Protein AF-A0AAN8LBF8-F1 (afdb_monomer_lite)

Structure (mmCIF, N/CA/C/O backbone):
data_AF-A0AAN8LBF8-F1
#
_entry.id   AF-A0AAN8LBF8-F1
#
loop_
_atom_site.group_PDB
_atom_site.id
_atom_site.type_symbol
_atom_site.label_atom_id
_atom_site.label_alt_id
_atom_site.label_comp_id
_atom_site.label_asym_id
_atom_site.label_entity_id
_atom_site.label_seq_id
_atom_site.pdbx_PDB_ins_code
_atom_site.Cartn_x
_atom_site.Cartn_y
_atom_site.Cartn_z
_atom_site.occupancy
_atom_site.B_iso_or_equiv
_atom_site.auth_seq_id
_atom_site.auth_comp_id
_atom_site.auth_asym_id
_atom_site.auth_atom_id
_atom_site.pdbx_PDB_model_num
ATOM 1 N N . MET A 1 1 ? -31.057 -8.317 -69.170 1.00 39.84 1 MET A N 1
ATOM 2 C CA . MET A 1 1 ? -31.067 -9.039 -67.881 1.00 39.84 1 MET A CA 1
ATOM 3 C C . MET A 1 1 ? -29.626 -9.180 -67.426 1.00 39.84 1 MET A C 1
ATOM 5 O O . MET A 1 1 ? -28.939 -10.080 -67.880 1.00 39.84 1 MET A O 1
ATOM 9 N N . THR A 1 2 ? -29.130 -8.226 -66.642 1.00 38.25 2 THR A N 1
ATOM 10 C CA . THR A 1 2 ? -27.784 -8.265 -66.052 1.00 38.25 2 THR A CA 1
ATOM 11 C C . THR A 1 2 ? -27.944 -8.561 -64.571 1.00 38.25 2 THR A C 1
ATOM 13 O O . THR A 1 2 ? -28.484 -7.742 -63.830 1.00 38.25 2 THR A O 1
ATOM 16 N N . GLU A 1 3 ? -27.554 -9.768 -64.178 1.00 36.53 3 GLU A N 1
ATOM 17 C CA . GLU A 1 3 ? -27.684 -10.294 -62.825 1.00 36.53 3 GLU A CA 1
ATOM 18 C C . GLU A 1 3 ? -26.550 -9.760 -61.939 1.00 36.53 3 GLU A C 1
ATOM 20 O O . GLU A 1 3 ? -25.364 -9.908 -62.230 1.00 36.53 3 GLU A O 1
ATOM 25 N N . SER A 1 4 ? -26.939 -9.077 -60.869 1.00 42.94 4 SER A N 1
ATOM 26 C CA . SER A 1 4 ? -26.076 -8.507 -59.841 1.00 42.94 4 SER A CA 1
ATOM 27 C C . SER A 1 4 ? -25.617 -9.584 -58.859 1.00 42.94 4 SER A C 1
ATOM 29 O O . SER A 1 4 ? -26.415 -10.086 -58.069 1.00 42.94 4 SER A O 1
ATOM 31 N N . ARG A 1 5 ? -24.318 -9.894 -58.852 1.00 33.84 5 ARG A N 1
ATOM 32 C CA . ARG A 1 5 ? -23.682 -10.779 -57.868 1.00 33.84 5 ARG A CA 1
ATOM 33 C C . ARG A 1 5 ? -22.996 -9.942 -56.786 1.00 33.84 5 ARG A C 1
ATOM 35 O O . ARG A 1 5 ? -21.838 -9.561 -56.915 1.00 33.84 5 ARG A O 1
ATOM 42 N N . THR A 1 6 ? -23.724 -9.628 -55.718 1.00 44.78 6 THR A N 1
ATOM 43 C CA . THR A 1 6 ? -23.146 -9.054 -54.494 1.00 44.78 6 THR A CA 1
ATOM 44 C C . THR A 1 6 ? -22.495 -10.166 -53.675 1.00 44.78 6 THR A C 1
ATOM 46 O O . THR A 1 6 ? -23.187 -10.940 -53.010 1.00 44.78 6 THR A O 1
ATOM 49 N N . GLU A 1 7 ? -21.168 -10.261 -53.713 1.00 40.06 7 GLU A N 1
ATOM 50 C CA . GLU A 1 7 ? -20.409 -11.167 -52.849 1.00 40.06 7 GLU A CA 1
ATOM 51 C C . GLU A 1 7 ? -20.336 -10.601 -51.426 1.00 40.06 7 GLU A C 1
ATOM 53 O O . GLU A 1 7 ? -19.573 -9.686 -51.113 1.00 40.06 7 GLU A O 1
ATOM 58 N N . LYS A 1 8 ? -21.179 -11.157 -50.549 1.00 42.75 8 LYS A N 1
ATOM 59 C CA . LYS A 1 8 ? -21.078 -11.009 -49.096 1.00 42.75 8 LYS A CA 1
ATOM 60 C C . LYS A 1 8 ? -19.788 -11.680 -48.622 1.00 42.75 8 LYS A C 1
ATOM 62 O O . LYS A 1 8 ? -19.701 -12.903 -48.573 1.00 42.75 8 LYS A O 1
ATOM 67 N N . TRP A 1 9 ? -18.815 -10.875 -48.214 1.00 32.00 9 TRP A N 1
ATOM 68 C CA . TRP A 1 9 ? -17.644 -11.352 -47.487 1.00 32.00 9 TRP A CA 1
ATOM 69 C C . TRP A 1 9 ? -18.010 -11.607 -46.021 1.00 32.00 9 TRP A C 1
ATOM 71 O O . TRP A 1 9 ? -18.055 -10.687 -45.205 1.00 32.00 9 TRP A O 1
ATOM 81 N N . SER A 1 10 ? -18.272 -12.863 -45.670 1.00 52.47 10 SER A N 1
ATOM 82 C CA . SER A 1 10 ? -18.322 -13.306 -44.274 1.00 52.47 10 SER A CA 1
ATOM 83 C C . SER A 1 10 ? -16.903 -13.641 -43.821 1.00 52.47 10 SER A C 1
ATOM 85 O O . SER A 1 10 ? -16.278 -14.551 -44.363 1.00 52.47 10 SER A O 1
ATOM 87 N N . ARG A 1 11 ? -16.368 -12.900 -42.843 1.00 43.94 11 ARG A N 1
ATOM 88 C CA . ARG A 1 11 ? -15.065 -13.229 -42.246 1.00 43.94 11 ARG A CA 1
ATOM 89 C C . ARG A 1 11 ? -15.144 -14.607 -41.569 1.00 43.94 11 ARG A C 1
ATOM 91 O O . ARG A 1 11 ? -16.093 -14.832 -40.817 1.00 43.94 11 ARG A O 1
ATOM 98 N N . PRO A 1 12 ? -14.173 -15.511 -41.782 1.00 48.12 12 PRO A N 1
ATOM 99 C CA . PRO A 1 12 ? -14.119 -16.765 -41.046 1.00 48.12 12 PRO A CA 1
ATOM 100 C C . PRO A 1 12 ? -13.815 -16.483 -39.569 1.00 48.12 12 PRO A C 1
ATOM 102 O O . PRO A 1 12 ? -12.883 -15.743 -39.251 1.00 48.12 12 PRO A O 1
ATOM 105 N N . ALA A 1 13 ? -14.607 -17.064 -38.666 1.00 52.56 13 ALA A N 1
ATOM 106 C CA . ALA A 1 13 ? -14.316 -17.052 -37.238 1.00 52.56 13 ALA A CA 1
ATOM 107 C C . ALA A 1 13 ? -12.981 -17.777 -36.99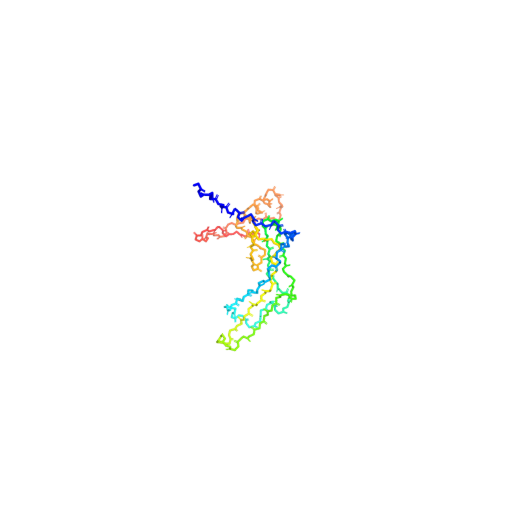5 1.00 52.56 13 ALA A C 1
ATOM 109 O O . ALA A 1 13 ? -12.826 -18.950 -37.335 1.00 52.56 13 ALA A O 1
ATOM 110 N N . SER A 1 14 ? -11.994 -17.060 -36.455 1.00 56.06 14 SER A N 1
ATOM 111 C CA . SER A 1 14 ? -10.678 -17.614 -36.141 1.00 56.06 14 SER A CA 1
ATOM 112 C C . SER A 1 14 ? -10.769 -18.602 -34.963 1.00 56.06 14 SER A C 1
ATOM 114 O O . SER A 1 14 ? -11.309 -18.216 -33.927 1.00 56.06 14 SER A O 1
ATOM 116 N N . PRO A 1 15 ? -10.182 -19.816 -35.039 1.00 48.94 15 PRO A N 1
ATOM 117 C CA . PRO A 1 15 ? -10.241 -20.820 -33.964 1.00 48.94 15 PRO A CA 1
ATOM 118 C C . PRO A 1 15 ? -9.290 -20.551 -32.786 1.00 48.94 15 PRO A C 1
ATOM 120 O O . PRO A 1 15 ? -9.158 -21.379 -31.884 1.00 48.94 15 PRO A O 1
ATOM 123 N N . TRP A 1 16 ? -8.581 -19.422 -32.787 1.00 42.41 16 TRP A N 1
ATOM 124 C CA . TRP A 1 16 ? -7.644 -19.081 -31.724 1.00 42.41 16 TRP A CA 1
ATOM 125 C C . TRP A 1 16 ? -8.400 -18.439 -30.564 1.00 42.41 16 TRP A C 1
ATOM 127 O O . TRP A 1 16 ? -8.498 -17.222 -30.464 1.00 42.41 16 TRP A O 1
ATOM 137 N N . SER A 1 17 ? -8.952 -19.319 -29.726 1.00 43.78 17 SER A N 1
ATOM 138 C CA . SER A 1 17 ? -9.211 -19.148 -28.294 1.00 43.78 17 SER A CA 1
ATOM 139 C C . SER A 1 17 ? -8.547 -17.905 -27.704 1.00 43.78 17 SER A C 1
ATOM 141 O O . SER A 1 17 ? -7.325 -17.773 -27.796 1.00 43.78 17 SER A O 1
ATOM 143 N N . GLU A 1 18 ? -9.351 -17.075 -27.036 1.00 50.84 18 GLU A N 1
ATOM 144 C CA . GLU A 1 18 ? -8.969 -16.020 -26.091 1.00 50.84 18 GLU A CA 1
ATOM 145 C C . GLU A 1 18 ? -7.717 -16.410 -25.293 1.00 50.84 18 GLU A C 1
ATOM 147 O O . GLU A 1 18 ? -7.778 -17.043 -24.240 1.00 50.84 18 GLU A O 1
ATOM 152 N N . ARG A 1 19 ? -6.535 -16.054 -25.796 1.00 51.84 19 ARG A N 1
ATOM 153 C CA . ARG A 1 19 ? -5.350 -15.974 -24.953 1.00 51.84 19 ARG A CA 1
ATOM 154 C C . ARG A 1 19 ? -5.463 -14.615 -24.303 1.00 51.84 19 ARG A C 1
ATOM 156 O O . ARG A 1 19 ? -5.065 -13.630 -24.914 1.00 51.84 19 ARG A O 1
ATOM 163 N N . THR A 1 20 ? -6.052 -14.560 -23.111 1.00 58.62 20 THR A N 1
ATOM 164 C CA . THR A 1 20 ? -5.982 -13.375 -22.253 1.00 58.62 20 THR A CA 1
ATOM 165 C C . THR A 1 20 ? -4.520 -12.934 -22.213 1.00 58.62 20 THR A C 1
ATOM 167 O O . THR A 1 20 ? -3.657 -13.658 -21.708 1.00 58.62 20 THR A O 1
ATOM 170 N N . ALA A 1 21 ? -4.210 -11.816 -22.867 1.00 60.34 21 ALA A N 1
ATOM 171 C CA . ALA A 1 21 ? -2.844 -11.350 -22.987 1.00 60.34 21 ALA A CA 1
ATOM 172 C C . ALA A 1 21 ? -2.392 -10.882 -21.603 1.00 60.34 21 ALA A C 1
ATOM 174 O O . ALA A 1 21 ? -2.958 -9.956 -21.031 1.00 60.34 21 ALA A O 1
ATOM 175 N N . ILE A 1 22 ? -1.375 -11.535 -21.040 1.00 74.31 22 ILE A N 1
ATOM 176 C CA . ILE A 1 22 ? -0.777 -11.080 -19.784 1.00 74.31 22 ILE A CA 1
ATOM 177 C C . ILE A 1 22 ? 0.025 -9.817 -20.104 1.00 74.31 22 ILE A C 1
ATOM 179 O O . ILE A 1 22 ? 1.120 -9.896 -20.669 1.00 74.31 22 ILE A O 1
ATOM 183 N N . LEU A 1 23 ? -0.509 -8.648 -19.751 1.00 83.19 23 LEU A N 1
ATOM 184 C CA . LEU A 1 23 ? 0.168 -7.375 -19.974 1.00 83.19 23 LEU A CA 1
ATOM 185 C C . LEU A 1 23 ? 1.153 -7.113 -18.831 1.00 83.19 23 LEU A C 1
ATOM 187 O O . LEU A 1 23 ? 0.765 -6.937 -17.677 1.00 83.19 23 LEU A O 1
ATOM 191 N N . ARG A 1 24 ? 2.450 -7.060 -19.138 1.00 86.69 24 ARG A N 1
ATOM 192 C CA . ARG A 1 24 ? 3.484 -6.700 -18.161 1.00 86.69 24 ARG A CA 1
ATOM 193 C C . ARG A 1 24 ? 3.812 -5.216 -18.260 1.00 86.69 24 ARG A C 1
ATOM 195 O O . ARG A 1 24 ? 4.292 -4.758 -19.291 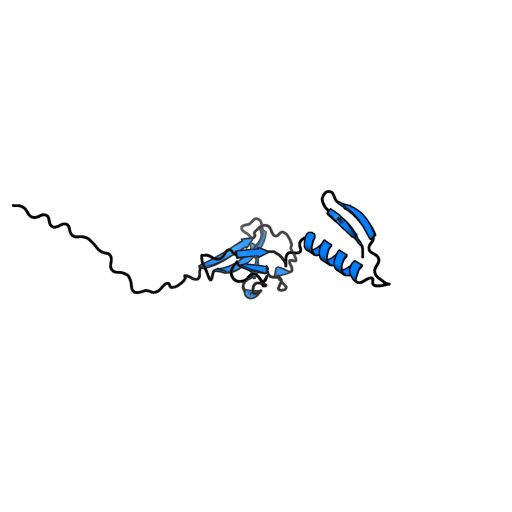1.00 86.69 24 ARG A O 1
ATOM 202 N N . VAL A 1 25 ? 3.627 -4.491 -17.163 1.00 87.44 25 VAL A N 1
ATOM 203 C CA . VAL A 1 25 ? 3.913 -3.055 -17.065 1.00 87.44 25 VAL A CA 1
ATOM 204 C C . VAL A 1 25 ? 4.936 -2.801 -15.966 1.00 87.44 25 VAL A C 1
ATOM 206 O O . VAL A 1 25 ? 4.932 -3.450 -14.918 1.00 87.44 25 VAL A O 1
ATOM 209 N N . ILE A 1 26 ? 5.842 -1.859 -16.222 1.00 90.06 26 ILE A N 1
ATOM 210 C CA . ILE A 1 26 ? 6.835 -1.395 -15.254 1.00 90.06 26 ILE A CA 1
ATOM 211 C C . ILE A 1 26 ? 6.472 0.032 -14.861 1.00 90.06 26 ILE A C 1
ATOM 213 O O . ILE A 1 26 ? 6.419 0.924 -15.705 1.00 90.06 26 ILE A O 1
ATOM 217 N N . PHE A 1 27 ? 6.238 0.242 -13.572 1.00 88.62 27 PHE A N 1
ATOM 218 C CA . PHE A 1 27 ? 5.954 1.553 -13.007 1.00 88.62 27 PHE A CA 1
ATOM 219 C C . PHE A 1 27 ? 7.238 2.163 -12.467 1.00 88.62 27 PHE A C 1
ATOM 221 O O . PHE A 1 27 ? 7.911 1.520 -11.668 1.00 88.62 27 PHE A O 1
ATOM 228 N N . ASN A 1 28 ? 7.549 3.398 -12.868 1.00 88.31 28 ASN A N 1
ATOM 229 C CA . ASN A 1 28 ? 8.723 4.144 -12.413 1.00 88.31 28 ASN A CA 1
ATOM 230 C C . ASN A 1 28 ? 8.280 5.362 -11.592 1.00 88.31 28 ASN A C 1
ATOM 232 O O . ASN A 1 28 ? 7.711 6.311 -12.127 1.00 88.31 28 ASN A O 1
ATOM 236 N N . ILE A 1 29 ? 8.561 5.353 -10.292 1.00 85.12 29 ILE A N 1
ATOM 237 C CA . ILE A 1 29 ? 8.274 6.454 -9.371 1.00 85.12 29 ILE A CA 1
ATOM 238 C C . ILE A 1 29 ? 9.574 7.226 -9.131 1.00 85.12 29 ILE A C 1
ATOM 240 O O . ILE A 1 29 ? 10.466 6.760 -8.424 1.00 85.12 29 ILE A O 1
ATOM 244 N N . VAL A 1 30 ? 9.678 8.414 -9.729 1.00 76.94 30 VAL A N 1
ATOM 245 C CA . VAL A 1 30 ? 10.935 9.184 -9.840 1.00 76.94 30 VAL A CA 1
ATOM 246 C C . VAL A 1 30 ? 11.190 10.200 -8.716 1.00 76.94 30 VAL A C 1
ATOM 248 O O . VAL A 1 30 ? 12.282 10.754 -8.636 1.00 76.94 30 VAL A O 1
ATOM 251 N N . ASN A 1 31 ? 10.213 10.455 -7.838 1.00 71.62 31 ASN A N 1
ATOM 252 C CA . ASN A 1 31 ? 10.316 11.465 -6.771 1.00 71.62 31 ASN A CA 1
ATOM 253 C C . ASN A 1 31 ? 10.617 10.867 -5.383 1.00 71.62 31 ASN A C 1
ATOM 255 O O . ASN A 1 31 ? 10.167 11.378 -4.357 1.00 71.62 31 ASN A O 1
ATOM 259 N N . PHE A 1 32 ? 11.359 9.760 -5.325 1.00 70.12 32 PHE A N 1
ATOM 260 C CA . PHE A 1 32 ? 11.901 9.291 -4.054 1.00 70.12 32 PHE A CA 1
ATOM 261 C C . PHE A 1 32 ? 13.216 10.034 -3.782 1.00 70.12 32 PHE A C 1
ATOM 263 O O . PHE A 1 32 ? 14.193 9.906 -4.511 1.00 70.12 32 PHE A O 1
ATOM 270 N N . SER A 1 33 ? 13.262 10.849 -2.730 1.00 63.94 33 SER A N 1
ATOM 271 C CA . SER A 1 33 ? 14.473 11.594 -2.339 1.00 63.94 33 SER A CA 1
ATOM 272 C C . SER A 1 33 ? 15.250 10.927 -1.198 1.00 63.94 33 SER A C 1
ATOM 274 O O . SER A 1 33 ? 16.354 11.351 -0.855 1.00 63.94 33 SER A O 1
ATOM 276 N N . LYS A 1 34 ? 14.708 9.851 -0.607 1.00 71.38 34 LYS A N 1
ATOM 277 C CA . LYS A 1 34 ? 15.310 9.177 0.552 1.00 71.38 34 LYS A CA 1
ATOM 278 C C . LYS A 1 34 ? 16.551 8.371 0.157 1.00 71.38 34 LYS A C 1
ATOM 280 O O . LYS A 1 34 ? 16.476 7.400 -0.590 1.00 71.38 34 LYS A O 1
ATOM 285 N N . THR A 1 35 ? 17.699 8.720 0.725 1.00 61.72 35 THR A N 1
ATOM 286 C CA . THR A 1 35 ? 18.986 8.049 0.465 1.00 61.72 35 THR A CA 1
ATOM 287 C C . THR A 1 35 ? 19.041 6.616 1.005 1.00 61.72 35 THR A C 1
ATOM 289 O O . THR A 1 35 ? 19.522 5.721 0.310 1.00 61.72 35 THR A O 1
ATOM 292 N N . LYS A 1 36 ? 18.503 6.377 2.208 1.00 67.00 36 LYS A N 1
ATOM 293 C CA . LYS A 1 36 ?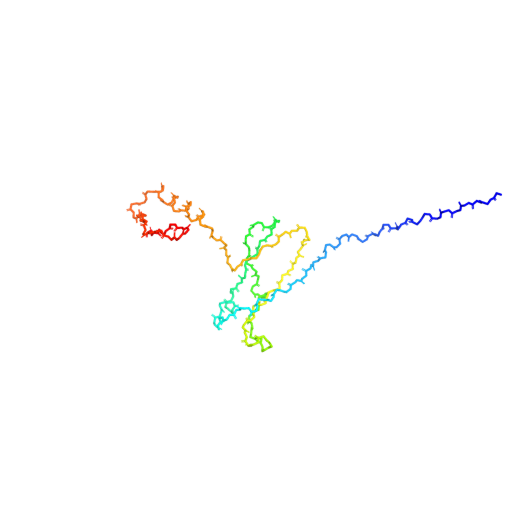 18.383 5.055 2.851 1.00 67.00 36 LYS A CA 1
ATOM 294 C C . LYS A 1 36 ? 16.924 4.602 2.872 1.00 67.00 36 LYS A C 1
ATOM 296 O O . LYS A 1 36 ? 16.231 4.733 3.876 1.00 67.00 36 LYS A O 1
ATOM 301 N N . SER A 1 37 ? 16.429 4.154 1.725 1.00 73.81 37 SER A N 1
ATOM 302 C CA . SER A 1 37 ? 15.052 3.677 1.604 1.00 73.81 37 SER A CA 1
ATOM 303 C C . SER A 1 37 ? 14.970 2.182 1.916 1.00 73.81 37 SER A C 1
ATOM 305 O O . SER A 1 37 ? 15.717 1.404 1.325 1.00 73.81 37 SER A O 1
ATOM 307 N N . LEU A 1 38 ? 14.026 1.776 2.773 1.00 77.31 38 LEU A N 1
ATOM 308 C CA . LEU A 1 38 ? 13.774 0.371 3.149 1.00 77.31 38 LEU A CA 1
ATOM 309 C C . LEU A 1 38 ? 13.363 -0.521 1.965 1.00 77.31 38 LEU A C 1
ATOM 311 O O . LEU A 1 38 ? 13.312 -1.740 2.087 1.00 77.31 38 LEU A O 1
ATOM 315 N N . TYR A 1 39 ? 13.095 0.070 0.801 1.00 77.81 39 TYR A N 1
ATOM 316 C CA . TYR A 1 39 ? 12.925 -0.663 -0.455 1.00 77.81 39 TYR A CA 1
ATOM 317 C C . TYR A 1 39 ? 14.189 -1.409 -0.891 1.00 77.81 39 TYR A C 1
ATOM 319 O O . TYR A 1 39 ? 14.089 -2.350 -1.669 1.00 77.81 39 TYR A O 1
ATOM 327 N N . ARG A 1 40 ? 15.365 -1.035 -0.367 1.00 73.31 40 ARG A N 1
ATOM 328 C CA . ARG A 1 40 ? 16.590 -1.837 -0.508 1.00 73.31 40 ARG A CA 1
ATOM 329 C C . ARG A 1 40 ? 16.585 -3.079 0.385 1.00 73.31 40 ARG A C 1
ATOM 331 O O . ARG A 1 40 ? 17.150 -4.092 -0.003 1.00 73.31 40 ARG A O 1
ATOM 338 N N . ASP A 1 41 ? 15.886 -3.011 1.515 1.00 80.62 41 ASP A N 1
ATOM 339 C CA . ASP A 1 41 ? 15.870 -4.036 2.565 1.00 80.62 41 ASP A CA 1
ATOM 340 C C . ASP A 1 41 ? 14.583 -4.886 2.523 1.00 80.62 41 ASP A C 1
ATOM 342 O O . ASP A 1 41 ? 14.136 -5.431 3.530 1.00 80.62 41 ASP A O 1
ATOM 346 N N . GLY A 1 42 ? 13.947 -4.989 1.350 1.00 77.12 42 GLY A N 1
ATOM 347 C CA . GLY A 1 42 ? 12.803 -5.880 1.127 1.00 77.12 42 GLY A CA 1
ATOM 348 C C . GLY A 1 42 ? 11.419 -5.259 1.332 1.00 77.12 42 GLY A C 1
ATOM 349 O O . GLY A 1 42 ? 10.416 -5.977 1.296 1.00 77.12 42 GLY A O 1
ATOM 350 N N . MET A 1 43 ? 11.310 -3.937 1.509 1.00 84.38 43 MET A N 1
ATOM 351 C CA . MET A 1 43 ? 10.006 -3.273 1.428 1.00 84.38 43 MET A CA 1
ATOM 352 C C . MET A 1 43 ? 9.461 -3.351 -0.004 1.00 84.38 43 MET A C 1
ATOM 354 O O . MET A 1 43 ? 10.164 -3.073 -0.972 1.00 84.38 43 MET A O 1
ATOM 358 N N . SER A 1 44 ? 8.182 -3.698 -0.132 1.00 87.75 44 SER A N 1
ATOM 359 C CA . SER A 1 44 ? 7.481 -3.759 -1.409 1.00 87.75 44 SER A CA 1
ATOM 360 C C . SER A 1 44 ? 6.094 -3.122 -1.299 1.00 87.75 44 SER A C 1
ATOM 362 O O . SER A 1 44 ? 5.482 -3.190 -0.224 1.00 87.75 44 SER A O 1
ATOM 364 N N . PRO A 1 45 ? 5.590 -2.494 -2.381 1.00 89.44 45 PRO A N 1
ATOM 365 C CA . PRO A 1 45 ? 4.232 -1.971 -2.398 1.00 89.44 45 PRO A CA 1
ATOM 366 C C . PRO A 1 45 ? 3.218 -3.106 -2.251 1.00 89.44 45 PRO A C 1
ATOM 368 O O . PRO A 1 45 ? 3.498 -4.267 -2.574 1.00 89.44 45 PRO A O 1
ATOM 371 N N . VAL A 1 46 ? 2.019 -2.760 -1.796 1.00 91.50 46 VAL A N 1
ATOM 372 C CA . VAL A 1 46 ? 0.883 -3.682 -1.774 1.00 91.50 46 VAL A CA 1
ATOM 373 C C . VAL A 1 46 ? -0.035 -3.415 -2.957 1.00 91.50 46 VAL A C 1
ATOM 375 O O . VAL A 1 46 ? -0.220 -2.272 -3.377 1.00 91.50 46 VAL A O 1
ATOM 378 N N . VAL A 1 47 ? -0.618 -4.484 -3.482 1.00 91.62 47 VAL A N 1
ATOM 379 C CA . VAL A 1 47 ? -1.578 -4.461 -4.581 1.00 91.62 47 VAL A CA 1
ATOM 380 C C . VAL A 1 47 ? -2.866 -5.158 -4.155 1.00 91.62 47 VAL A C 1
ATOM 382 O O . VAL A 1 47 ? -2.858 -6.084 -3.340 1.00 91.62 47 VAL A O 1
ATOM 385 N N . LYS A 1 48 ? -3.975 -4.684 -4.702 1.00 91.25 48 LYS A N 1
ATOM 386 C CA . LYS A 1 48 ? -5.323 -5.240 -4.587 1.00 91.25 48 LYS A CA 1
ATOM 387 C C . LYS A 1 48 ? -5.967 -5.161 -5.969 1.00 91.25 48 LYS A C 1
ATOM 389 O O . LYS A 1 48 ? -5.706 -4.204 -6.693 1.00 91.25 48 LYS A O 1
ATOM 394 N N . SER A 1 49 ? -6.836 -6.105 -6.307 1.00 90.75 49 SER A N 1
ATOM 395 C CA . SER A 1 49 ? -7.691 -6.019 -7.498 1.00 90.75 49 SER A CA 1
ATOM 396 C C . SER A 1 49 ? -9.166 -6.187 -7.131 1.00 90.75 49 SER A C 1
ATOM 398 O O . SER A 1 49 ? -9.492 -6.541 -5.993 1.00 90.75 49 SER A O 1
ATOM 400 N N . THR A 1 50 ? -10.070 -5.940 -8.080 1.00 89.75 50 THR A N 1
ATOM 401 C CA . THR A 1 50 ? -11.502 -6.246 -7.922 1.00 89.75 50 THR A CA 1
ATOM 402 C C . THR A 1 50 ? -11.725 -7.738 -7.650 1.00 89.75 50 THR A C 1
ATOM 404 O O . THR A 1 50 ? -12.434 -8.089 -6.708 1.00 89.75 50 THR A O 1
ATOM 407 N N . SER A 1 51 ? -11.057 -8.621 -8.399 1.00 87.38 51 SER A N 1
ATOM 408 C CA . SER A 1 51 ? -11.097 -10.075 -8.182 1.00 87.38 51 SER A CA 1
ATOM 409 C C . SER A 1 51 ? -10.396 -10.554 -6.904 1.00 87.38 51 SER A C 1
ATOM 411 O O . SER A 1 51 ? -10.795 -11.560 -6.315 1.00 87.38 51 SER A O 1
ATOM 413 N N . ARG A 1 52 ? -9.347 -9.853 -6.456 1.00 87.69 52 ARG A N 1
ATOM 414 C CA . ARG A 1 52 ? -8.555 -10.173 -5.258 1.00 87.69 52 ARG A CA 1
ATOM 415 C C . ARG A 1 52 ? -8.638 -9.000 -4.276 1.00 87.69 52 ARG A C 1
ATOM 417 O O . ARG A 1 52 ? -7.716 -8.182 -4.206 1.00 87.69 52 ARG A O 1
ATOM 424 N N . PRO A 1 53 ? -9.709 -8.921 -3.463 1.00 86.81 53 PRO A N 1
ATOM 425 C CA . PRO A 1 53 ? -9.956 -7.766 -2.596 1.00 86.81 53 PRO A CA 1
ATOM 426 C C . PRO A 1 53 ? -8.975 -7.660 -1.419 1.00 86.81 53 PRO A C 1
ATOM 428 O O . PRO A 1 53 ? -8.928 -6.638 -0.731 1.00 86.81 53 PRO A O 1
ATOM 431 N N . LYS A 1 54 ? -8.191 -8.713 -1.162 1.00 89.56 54 LYS A N 1
ATOM 432 C CA . LYS A 1 54 ? -7.178 -8.745 -0.109 1.00 89.56 54 LYS A CA 1
ATOM 433 C C . LYS A 1 54 ? -5.906 -8.062 -0.603 1.00 89.56 54 LYS A C 1
ATOM 435 O O . LYS A 1 54 ? -5.355 -8.444 -1.627 1.00 89.56 54 LYS A O 1
ATOM 440 N N . TRP A 1 55 ? -5.412 -7.102 0.170 1.00 92.06 55 TRP A N 1
ATOM 441 C CA . TRP A 1 55 ? -4.107 -6.498 -0.071 1.00 92.06 55 TRP A CA 1
ATOM 442 C C . TRP A 1 55 ? -3.003 -7.555 0.023 1.00 92.06 55 TRP A C 1
ATOM 444 O O . TRP A 1 55 ? -2.914 -8.276 1.019 1.00 92.06 55 TRP A O 1
ATOM 454 N N . GLN A 1 56 ? -2.159 -7.634 -1.001 1.00 90.75 56 GLN A N 1
ATOM 455 C CA . GLN A 1 56 ? -1.021 -8.546 -1.064 1.00 90.75 56 GLN A CA 1
ATOM 456 C C . GLN A 1 56 ? 0.253 -7.769 -1.372 1.00 90.75 56 GLN A C 1
ATOM 458 O O . GLN A 1 56 ? 0.251 -6.845 -2.181 1.00 90.75 56 GLN A O 1
ATOM 463 N N . ARG A 1 57 ? 1.357 -8.136 -0.718 1.00 90.62 57 ARG A N 1
ATOM 464 C CA . ARG A 1 57 ? 2.667 -7.542 -1.004 1.00 90.62 57 ARG A CA 1
ATOM 465 C C . ARG A 1 57 ? 3.199 -8.050 -2.334 1.00 90.62 57 ARG A C 1
ATOM 467 O O . ARG A 1 57 ? 3.178 -9.253 -2.592 1.00 90.62 57 ARG A O 1
ATOM 474 N N . LEU A 1 58 ? 3.733 -7.139 -3.140 1.00 90.00 58 LEU A N 1
ATOM 475 C CA . LEU A 1 58 ? 4.465 -7.517 -4.338 1.00 90.00 58 LEU A CA 1
ATOM 476 C C . LEU A 1 58 ? 5.752 -8.264 -3.950 1.00 90.00 58 LEU A C 1
ATOM 478 O O . LEU A 1 58 ? 6.380 -7.924 -2.940 1.00 90.00 58 LEU A O 1
ATOM 482 N N . PRO A 1 59 ? 6.176 -9.270 -4.732 1.00 87.81 59 PRO A N 1
ATOM 483 C CA . PRO A 1 59 ? 7.460 -9.920 -4.516 1.00 87.81 59 PRO A CA 1
ATOM 484 C C . PRO A 1 59 ? 8.593 -8.891 -4.572 1.00 87.81 59 PRO A C 1
ATOM 486 O O . PRO A 1 59 ? 8.709 -8.168 -5.560 1.00 87.81 59 PRO A O 1
ATOM 489 N N . ALA A 1 60 ? 9.457 -8.854 -3.553 1.00 84.19 60 ALA A N 1
ATOM 490 C CA . ALA A 1 60 ? 10.571 -7.900 -3.490 1.00 84.19 60 ALA A CA 1
ATOM 491 C C . ALA A 1 60 ? 11.511 -8.000 -4.708 1.00 84.19 60 ALA A C 1
ATOM 493 O O . ALA A 1 60 ? 12.048 -6.997 -5.153 1.00 84.19 60 ALA A O 1
ATOM 494 N N . LYS A 1 61 ? 11.619 -9.188 -5.321 1.00 85.31 61 LYS A N 1
ATOM 495 C CA . LYS A 1 61 ? 12.362 -9.414 -6.575 1.00 85.31 61 LYS A CA 1
ATOM 496 C C . LYS A 1 61 ? 11.878 -8.577 -7.767 1.00 85.31 61 LYS A C 1
ATOM 498 O O . LYS A 1 61 ? 12.634 -8.382 -8.709 1.00 85.31 61 LYS A O 1
ATOM 503 N N . ASN A 1 62 ? 10.625 -8.122 -7.742 1.00 86.81 62 ASN A N 1
ATOM 504 C CA . ASN A 1 62 ? 10.027 -7.315 -8.802 1.00 86.81 62 ASN A CA 1
ATOM 505 C C . ASN A 1 62 ? 10.093 -5.814 -8.491 1.00 86.81 62 ASN A C 1
ATOM 507 O O . ASN A 1 62 ? 9.513 -5.031 -9.239 1.00 86.81 62 ASN A O 1
ATOM 511 N N . VAL A 1 63 ? 10.735 -5.419 -7.388 1.00 87.31 63 VAL A N 1
ATOM 512 C CA . VAL A 1 63 ? 10.860 -4.034 -6.938 1.00 87.31 63 VAL A CA 1
ATOM 513 C C . VAL A 1 63 ? 12.335 -3.659 -6.947 1.00 87.31 63 VAL A C 1
ATOM 515 O O . VAL A 1 63 ? 13.175 -4.330 -6.358 1.00 87.31 63 VAL A O 1
ATOM 518 N N . TYR A 1 64 ? 12.643 -2.561 -7.614 1.00 86.38 64 TYR A N 1
ATOM 519 C CA . TYR A 1 64 ? 13.987 -2.058 -7.818 1.00 86.38 64 TYR A CA 1
ATOM 520 C C . TYR A 1 64 ? 14.070 -0.639 -7.279 1.00 86.38 64 TYR A C 1
ATOM 522 O O . TYR A 1 64 ? 13.177 0.180 -7.495 1.00 86.38 64 TYR A O 1
ATOM 530 N N . TYR A 1 65 ? 15.158 -0.338 -6.580 1.00 85.69 65 TYR A N 1
ATOM 531 C CA . TYR A 1 65 ? 15.417 0.992 -6.050 1.00 85.69 65 TYR A CA 1
ATOM 532 C C . TYR A 1 65 ? 16.831 1.421 -6.415 1.00 85.69 65 TYR A C 1
ATOM 534 O O . TYR A 1 65 ? 17.804 0.925 -5.843 1.00 85.69 65 TYR A O 1
ATOM 542 N N . TYR A 1 66 ? 16.954 2.336 -7.371 1.00 83.50 66 TYR A N 1
ATOM 543 C CA . TYR A 1 66 ? 18.244 2.746 -7.919 1.00 83.50 66 TYR A CA 1
ATOM 544 C C . TYR A 1 66 ? 18.337 4.262 -8.077 1.00 83.50 66 TYR A C 1
ATOM 546 O O . TYR A 1 66 ? 17.347 4.992 -8.022 1.00 83.50 66 TYR A O 1
ATOM 554 N N . ARG A 1 67 ? 19.567 4.755 -8.227 1.00 79.56 67 ARG A N 1
ATOM 555 C CA . ARG A 1 67 ? 19.836 6.167 -8.497 1.00 79.56 67 ARG A CA 1
ATOM 556 C C . ARG A 1 67 ? 19.976 6.344 -10.001 1.00 79.56 67 ARG A C 1
ATOM 558 O O . ARG A 1 67 ? 20.861 5.736 -10.593 1.00 79.56 67 ARG A O 1
ATOM 565 N N . CYS A 1 68 ? 19.121 7.160 -10.605 1.00 72.56 68 CYS A N 1
ATOM 566 C CA . CYS A 1 68 ? 19.189 7.429 -12.037 1.00 72.56 68 CYS A CA 1
ATOM 567 C C . CYS A 1 68 ? 19.990 8.721 -12.279 1.00 72.56 68 CYS A C 1
ATOM 569 O O . CYS A 1 68 ? 19.580 9.776 -11.784 1.00 72.56 68 CYS A O 1
ATOM 571 N N . PRO A 1 69 ? 21.128 8.674 -13.000 1.00 70.75 69 PRO A N 1
ATOM 572 C CA . PRO A 1 69 ? 21.900 9.871 -13.337 1.00 70.75 69 PRO A CA 1
ATOM 573 C C . PRO A 1 69 ? 21.085 10.882 -14.156 1.00 70.75 69 PRO A C 1
ATOM 575 O O . PRO A 1 69 ? 21.115 12.072 -13.840 1.00 70.75 69 PRO A O 1
ATOM 578 N N . ASP A 1 70 ? 20.288 10.391 -15.110 1.00 71.62 70 ASP A N 1
ATOM 579 C CA . ASP A 1 70 ? 19.536 11.200 -16.082 1.00 71.62 70 ASP A CA 1
ATOM 580 C C . ASP A 1 70 ? 18.363 11.971 -15.455 1.00 71.62 70 ASP A C 1
ATOM 582 O O . ASP A 1 70 ? 17.966 13.033 -15.929 1.00 71.62 70 ASP A O 1
ATOM 586 N N . HIS A 1 71 ? 17.844 11.506 -14.315 1.00 67.25 71 HIS A N 1
ATOM 587 C CA . HIS A 1 71 ? 16.783 12.180 -13.562 1.00 67.25 71 HIS A CA 1
ATOM 588 C C . HIS A 1 71 ? 17.338 13.039 -12.419 1.00 67.25 71 HIS A C 1
ATOM 590 O O . HIS A 1 71 ? 16.958 12.868 -11.261 1.00 67.25 71 HIS A O 1
ATOM 596 N N . ARG A 1 72 ? 18.263 13.961 -12.720 1.00 69.38 72 ARG A N 1
ATOM 597 C CA . ARG A 1 72 ? 18.888 14.873 -11.732 1.00 69.38 72 ARG A CA 1
ATOM 598 C C . ARG A 1 72 ? 19.502 14.147 -10.522 1.00 69.38 72 ARG A C 1
ATOM 600 O O . ARG A 1 72 ? 19.541 14.693 -9.422 1.00 69.38 72 ARG A O 1
ATOM 607 N N . ARG A 1 73 ? 19.990 12.912 -10.705 1.00 69.44 73 ARG A N 1
ATOM 608 C CA . ARG A 1 73 ? 20.502 12.043 -9.625 1.00 69.44 73 ARG A CA 1
ATOM 609 C C . ARG A 1 73 ? 19.481 11.713 -8.520 1.00 69.44 73 ARG A C 1
ATOM 611 O O . ARG A 1 73 ? 19.911 11.362 -7.413 1.00 69.44 73 ARG A O 1
ATOM 618 N N . ASN A 1 74 ? 18.181 11.801 -8.801 1.00 77.25 74 ASN A N 1
ATOM 619 C CA . ASN A 1 74 ? 17.115 11.394 -7.884 1.00 77.25 74 ASN A CA 1
ATOM 620 C C . ASN A 1 74 ? 17.039 9.865 -7.758 1.00 77.25 74 ASN A C 1
ATOM 622 O O . ASN A 1 74 ? 17.525 9.126 -8.626 1.00 77.25 74 ASN A O 1
ATOM 626 N N . TYR A 1 75 ? 16.446 9.381 -6.663 1.00 81.81 75 TYR A N 1
ATOM 627 C CA . TYR A 1 75 ? 16.168 7.956 -6.534 1.00 81.81 75 TYR A CA 1
ATOM 628 C C . TYR A 1 75 ? 14.861 7.610 -7.232 1.00 81.81 75 TYR A C 1
ATOM 630 O O . TYR A 1 75 ? 13.836 8.273 -7.066 1.00 81.81 75 TYR A O 1
ATOM 638 N N . VAL A 1 76 ? 14.921 6.530 -8.000 1.00 83.56 76 VAL A N 1
ATOM 639 C CA . VAL A 1 76 ? 13.786 5.972 -8.714 1.00 83.56 76 VAL A CA 1
ATOM 640 C C . VAL A 1 76 ? 13.452 4.632 -8.083 1.00 83.56 76 VAL A C 1
ATOM 642 O O . VAL A 1 76 ? 14.323 3.776 -7.898 1.00 83.56 76 VAL A O 1
ATOM 645 N N . MET A 1 77 ? 12.180 4.464 -7.741 1.00 86.44 77 MET A N 1
ATOM 646 C CA . MET A 1 77 ? 11.618 3.166 -7.409 1.00 86.44 77 MET A CA 1
ATOM 647 C C . MET A 1 77 ? 10.874 2.640 -8.626 1.00 86.44 77 MET A C 1
ATOM 649 O O . MET A 1 77 ? 9.902 3.253 -9.062 1.00 86.44 77 MET A O 1
ATOM 653 N N . SER A 1 78 ? 11.302 1.493 -9.132 1.00 88.00 78 SER A N 1
ATOM 654 C CA . SER A 1 78 ? 10.661 0.822 -10.254 1.00 88.00 78 SER A CA 1
ATOM 655 C C . SER A 1 78 ? 10.090 -0.508 -9.805 1.00 88.00 78 SER A C 1
ATOM 657 O O . SER A 1 78 ? 10.793 -1.281 -9.165 1.00 88.00 78 SER A O 1
ATOM 659 N N . PHE A 1 79 ? 8.843 -0.820 -10.140 1.00 89.81 79 PHE A N 1
ATOM 660 C CA . PHE A 1 79 ? 8.306 -2.157 -9.896 1.00 89.81 79 PHE A CA 1
ATOM 661 C C . PHE A 1 79 ? 7.580 -2.711 -11.114 1.00 89.81 79 PHE A C 1
ATOM 663 O O . PHE A 1 79 ? 6.877 -1.993 -11.824 1.00 89.81 79 PHE A O 1
ATOM 670 N N . ALA A 1 80 ? 7.775 -4.005 -11.358 1.00 89.94 80 ALA A N 1
ATOM 671 C CA . ALA A 1 80 ? 7.142 -4.726 -12.451 1.00 89.94 80 ALA A CA 1
ATOM 672 C C . ALA A 1 80 ? 5.884 -5.446 -11.955 1.00 89.94 80 ALA A C 1
ATOM 674 O O . ALA A 1 80 ? 5.933 -6.206 -10.982 1.00 89.94 80 ALA A O 1
ATOM 675 N N . PHE A 1 81 ? 4.775 -5.245 -12.658 1.00 89.56 81 PHE A N 1
ATOM 676 C CA . PHE A 1 81 ? 3.508 -5.909 -12.391 1.00 89.56 81 PHE A CA 1
ATOM 677 C C . PHE A 1 81 ? 2.943 -6.528 -13.672 1.00 89.56 81 PHE A C 1
ATOM 679 O O . PHE A 1 81 ? 3.044 -5.943 -14.750 1.00 89.56 81 PHE A O 1
ATOM 686 N N . CYS A 1 82 ? 2.381 -7.730 -13.551 1.00 87.25 82 CYS A N 1
ATOM 687 C CA . CYS A 1 82 ? 1.714 -8.422 -14.648 1.00 87.25 82 CYS A CA 1
ATOM 688 C C . CYS A 1 82 ? 0.208 -8.373 -14.404 1.00 87.25 82 CYS A C 1
ATOM 690 O O . CYS A 1 82 ? -0.260 -8.902 -13.396 1.00 87.25 82 CYS A O 1
ATOM 692 N N . PHE A 1 83 ? -0.522 -7.757 -15.324 1.00 86.19 83 PHE A N 1
ATOM 693 C CA . PHE A 1 83 ? -1.975 -7.749 -15.347 1.00 86.19 83 PHE A CA 1
ATOM 694 C C . PHE A 1 83 ? -2.464 -9.088 -15.896 1.00 86.19 83 PHE A C 1
ATOM 696 O O . PHE A 1 83 ? -2.139 -9.457 -17.024 1.00 86.19 83 PHE A O 1
ATOM 703 N N . ASP A 1 84 ? -3.180 -9.839 -15.061 1.00 84.62 84 ASP A N 1
ATOM 704 C CA . ASP A 1 84 ? -3.758 -11.136 -15.413 1.00 84.62 84 ASP A CA 1
ATOM 705 C C . ASP A 1 84 ? -5.134 -11.009 -16.082 1.00 84.62 84 ASP A C 1
ATOM 707 O O . ASP A 1 84 ? -5.540 -11.933 -16.786 1.00 84.62 84 ASP A O 1
ATOM 711 N N . ARG A 1 85 ? -5.845 -9.889 -15.889 1.00 80.50 85 ARG A N 1
ATOM 712 C CA . ARG A 1 85 ? -7.178 -9.631 -16.453 1.00 80.50 85 ARG A CA 1
ATOM 713 C C . ARG A 1 85 ? -7.332 -8.167 -16.864 1.00 80.50 85 ARG A C 1
ATOM 715 O O . ARG A 1 85 ? -6.922 -7.282 -16.119 1.00 80.50 85 ARG A O 1
ATOM 722 N N . GLU A 1 86 ? -7.948 -7.921 -18.019 1.00 78.56 86 GLU A N 1
ATOM 723 C CA . GLU A 1 86 ? -8.177 -6.560 -18.540 1.00 78.56 86 GLU A CA 1
ATOM 724 C C . GLU A 1 86 ? -9.361 -5.852 -17.856 1.00 78.56 86 GLU A C 1
ATOM 726 O O . GLU A 1 86 ? -9.315 -4.640 -17.667 1.00 78.56 86 GLU A O 1
ATOM 731 N N . ASP A 1 87 ? -10.370 -6.603 -17.400 1.00 82.62 87 ASP A N 1
ATOM 732 C CA . ASP A 1 87 ? -11.565 -6.051 -16.737 1.00 82.62 87 ASP A CA 1
ATOM 733 C C . ASP A 1 87 ? -11.361 -5.722 -15.244 1.00 82.62 87 ASP A C 1
ATOM 735 O O . ASP A 1 87 ? -12.227 -5.125 -14.598 1.00 82.62 87 ASP A O 1
ATOM 739 N N . ASP A 1 88 ? -10.230 -6.129 -14.656 1.00 86.88 88 ASP A N 1
ATOM 740 C CA . ASP A 1 88 ? -9.958 -5.918 -13.235 1.00 86.88 88 ASP A CA 1
ATOM 741 C C . ASP A 1 88 ? -9.341 -4.539 -12.970 1.00 86.88 88 ASP A C 1
ATOM 743 O O . ASP A 1 88 ? -8.374 -4.113 -13.601 1.00 86.88 88 ASP A O 1
ATOM 747 N N . VAL A 1 89 ? -9.844 -3.857 -11.938 1.00 88.94 89 VAL A N 1
ATOM 748 C CA . VAL A 1 89 ? -9.268 -2.591 -11.471 1.00 88.94 89 VAL A CA 1
ATOM 749 C C . VAL A 1 89 ? -8.219 -2.880 -10.404 1.00 88.94 89 VAL A C 1
ATOM 751 O O . VAL A 1 89 ? -8.541 -3.384 -9.324 1.00 88.94 89 VAL A O 1
ATOM 754 N N . TYR A 1 90 ? -6.965 -2.523 -10.681 1.00 90.12 90 TYR A N 1
ATOM 755 C CA . TYR A 1 90 ? -5.845 -2.714 -9.759 1.00 90.12 90 TYR A CA 1
ATOM 756 C C . TYR A 1 90 ? -5.557 -1.437 -8.971 1.00 90.12 90 TYR A C 1
ATOM 758 O O . TYR A 1 90 ? -5.433 -0.345 -9.522 1.00 90.12 90 TYR A O 1
ATOM 766 N N . GLN A 1 91 ? -5.429 -1.586 -7.657 1.00 91.50 91 GLN A N 1
ATOM 767 C CA . GLN A 1 91 ? -5.107 -0.521 -6.716 1.00 91.50 91 GLN A CA 1
ATOM 768 C C . GLN A 1 91 ? -3.749 -0.818 -6.088 1.00 91.50 91 GLN A C 1
ATOM 770 O O . GLN A 1 91 ? -3.530 -1.907 -5.555 1.00 91.50 91 GLN A O 1
ATOM 775 N N . PHE A 1 92 ? -2.854 0.166 -6.117 1.00 91.44 92 PHE A N 1
ATOM 776 C CA . PHE A 1 92 ? -1.533 0.085 -5.501 1.00 91.44 92 PHE A CA 1
ATOM 777 C C . PHE A 1 92 ? -1.465 1.029 -4.304 1.00 91.44 92 PHE A C 1
ATOM 779 O O . PHE A 1 92 ? -1.966 2.151 -4.362 1.00 91.44 92 PHE A O 1
ATOM 786 N N . ALA A 1 93 ? -0.820 0.592 -3.228 1.00 90.19 93 ALA A N 1
ATOM 787 C CA . ALA A 1 93 ? -0.544 1.435 -2.075 1.00 90.19 93 ALA A CA 1
ATOM 788 C C . ALA A 1 93 ? 0.877 1.203 -1.549 1.00 90.19 93 ALA A C 1
ATOM 790 O O . ALA A 1 93 ? 1.460 0.127 -1.704 1.00 90.19 93 ALA A O 1
ATOM 791 N N . TYR A 1 94 ? 1.432 2.231 -0.904 1.00 85.44 94 TYR A N 1
ATOM 792 C CA . TYR A 1 94 ? 2.747 2.167 -0.259 1.00 85.44 94 TYR A CA 1
ATOM 793 C C . TYR A 1 94 ? 2.777 1.111 0.858 1.00 85.44 94 TYR A C 1
ATOM 795 O O . TYR A 1 94 ? 3.716 0.328 0.971 1.00 85.44 94 TYR A O 1
ATOM 803 N N . CYS A 1 95 ? 1.720 1.075 1.668 1.00 83.75 95 CYS A N 1
ATOM 804 C CA . CYS A 1 95 ? 1.508 0.128 2.755 1.00 83.75 95 CYS A CA 1
ATOM 805 C C . CYS A 1 95 ? 0.025 -0.256 2.837 1.00 83.75 95 CYS A C 1
ATOM 807 O O . CYS A 1 95 ? -0.805 0.285 2.106 1.00 83.75 95 CYS A O 1
ATOM 809 N N . TYR A 1 96 ? -0.308 -1.195 3.728 1.00 88.06 96 TYR A N 1
ATOM 810 C CA . TYR A 1 96 ? -1.698 -1.552 4.002 1.00 88.06 96 TYR A CA 1
ATOM 811 C C . TYR A 1 96 ? -2.473 -0.308 4.463 1.00 88.06 96 TYR A C 1
ATOM 813 O O . TYR A 1 96 ? -2.138 0.243 5.514 1.00 88.06 96 TYR A O 1
ATOM 821 N N . PRO A 1 97 ? -3.489 0.146 3.708 1.00 87.94 97 PRO A N 1
ATOM 822 C CA . PRO A 1 97 ? -4.207 1.357 4.060 1.00 87.94 97 PRO A CA 1
ATOM 823 C C . PRO A 1 97 ? -4.974 1.154 5.365 1.00 87.94 97 PRO A C 1
ATOM 825 O O . PRO A 1 97 ? -5.673 0.153 5.552 1.00 87.94 97 PRO A O 1
ATOM 828 N N . TYR A 1 98 ? -4.860 2.134 6.256 1.00 86.94 98 TYR A N 1
ATOM 829 C CA . TYR A 1 98 ? -5.588 2.175 7.513 1.00 86.94 98 TYR A CA 1
ATOM 830 C C . TYR A 1 98 ? -6.381 3.476 7.584 1.00 86.94 98 TYR A C 1
ATOM 832 O O . TYR A 1 98 ? -5.825 4.565 7.686 1.00 86.94 98 TYR A O 1
ATOM 840 N N . THR A 1 99 ? -7.696 3.354 7.443 1.00 86.81 99 THR A N 1
ATOM 841 C CA . THR A 1 99 ? -8.617 4.492 7.396 1.00 86.81 99 THR A CA 1
ATOM 842 C C . THR A 1 99 ? -8.958 4.979 8.797 1.00 86.81 99 THR A C 1
ATOM 844 O O . THR A 1 99 ? -9.124 4.160 9.701 1.00 86.81 99 THR A O 1
ATOM 847 N N . TYR A 1 100 ? -9.196 6.282 8.948 1.00 85.12 100 TYR A N 1
ATOM 848 C CA . TYR A 1 100 ? -9.617 6.885 10.216 1.00 85.12 100 TYR A CA 1
ATOM 849 C C . TYR A 1 100 ? -10.851 6.205 10.832 1.00 85.12 100 TYR A C 1
ATOM 851 O O . TYR A 1 100 ? -10.842 5.869 12.010 1.00 85.12 100 TYR A O 1
ATOM 859 N N . THR A 1 101 ? -11.872 5.880 10.035 1.00 87.00 101 THR A N 1
ATOM 860 C CA . THR A 1 101 ? -13.070 5.162 10.508 1.00 87.00 101 THR A CA 1
ATOM 861 C C . THR A 1 101 ? -12.734 3.813 11.150 1.00 87.00 101 THR A C 1
ATOM 863 O O . THR A 1 101 ? -13.310 3.433 12.163 1.00 87.00 101 THR A O 1
ATOM 866 N N . ARG A 1 102 ? -11.744 3.097 10.599 1.00 87.69 102 ARG A N 1
ATOM 867 C CA . ARG A 1 102 ? -11.278 1.816 11.146 1.00 87.69 102 ARG A CA 1
ATOM 868 C C . ARG A 1 102 ? -10.546 2.001 12.475 1.00 87.69 102 ARG A C 1
ATOM 870 O O . ARG A 1 102 ? -10.693 1.148 13.344 1.00 87.69 102 ARG A O 1
ATOM 877 N N . LEU A 1 103 ? -9.806 3.102 12.633 1.00 87.62 103 LEU A N 1
ATOM 878 C CA . LEU A 1 103 ? -9.219 3.487 13.917 1.00 87.62 103 LEU A CA 1
ATOM 879 C C . LEU A 1 103 ? -10.305 3.742 14.960 1.00 87.62 103 LEU A C 1
ATOM 881 O O . LEU A 1 103 ? -10.238 3.175 16.041 1.00 87.62 103 LEU A O 1
ATOM 885 N N . GLN A 1 104 ? -11.309 4.553 14.624 1.00 88.00 104 GLN A N 1
ATOM 886 C CA . GLN A 1 104 ? -12.388 4.895 15.555 1.00 88.00 104 GLN A CA 1
ATOM 887 C C . GLN A 1 104 ? -13.146 3.648 16.012 1.00 88.00 104 GLN A C 1
ATOM 889 O O . GLN A 1 104 ? -13.241 3.403 17.206 1.00 88.00 104 GLN A O 1
ATOM 894 N N . HIS A 1 105 ? -13.551 2.774 15.085 1.00 89.62 105 HIS A N 1
ATOM 895 C CA . HIS A 1 105 ? -14.179 1.502 15.454 1.00 89.62 105 HIS A CA 1
ATOM 896 C C . HIS A 1 105 ? -13.289 0.610 16.325 1.00 89.62 105 HIS A C 1
ATOM 898 O O . HIS A 1 105 ? -13.794 -0.094 17.196 1.00 89.62 105 HIS A O 1
ATOM 904 N N . TYR A 1 106 ? -11.974 0.612 16.090 1.00 88.75 106 TYR A N 1
ATOM 905 C CA . TYR A 1 106 ? -11.037 -0.138 16.919 1.00 88.75 106 TYR A CA 1
ATOM 906 C C . TYR A 1 106 ? -10.978 0.424 18.345 1.00 88.75 106 TYR A C 1
ATOM 908 O O . TYR A 1 106 ? -11.103 -0.346 19.296 1.00 88.75 106 TYR A O 1
ATOM 916 N N . LEU A 1 107 ? -10.866 1.745 18.498 1.00 88.12 107 LEU A N 1
ATOM 917 C CA . LEU A 1 107 ? -10.881 2.410 19.803 1.00 88.12 107 LEU A CA 1
ATOM 918 C C . LEU A 1 107 ? -12.201 2.160 20.544 1.00 88.12 107 LEU A C 1
ATOM 920 O O . LEU A 1 107 ? -12.176 1.718 21.688 1.00 88.12 107 LEU A O 1
ATOM 924 N N . ASP A 1 108 ? -13.339 2.307 19.866 1.00 87.75 108 ASP A N 1
ATOM 925 C CA . ASP A 1 108 ? -14.656 2.040 20.456 1.00 87.75 108 ASP A CA 1
ATOM 926 C C . ASP A 1 108 ? -14.795 0.572 20.889 1.00 87.75 108 ASP A C 1
ATOM 928 O O . ASP A 1 108 ? -15.409 0.257 21.908 1.00 87.75 108 ASP A O 1
ATOM 932 N N . SER A 1 109 ? -14.217 -0.362 20.125 1.00 88.94 109 SER A N 1
ATOM 933 C CA . SER A 1 109 ? -14.209 -1.780 20.496 1.00 88.94 109 SER A CA 1
ATOM 934 C C . SER A 1 109 ? -13.341 -2.067 21.723 1.00 88.94 109 SER A C 1
ATOM 936 O O . SER A 1 109 ? -13.669 -2.970 22.488 1.00 88.94 109 SER A O 1
ATOM 938 N N . LEU A 1 110 ? -12.259 -1.309 21.928 1.00 87.06 110 LEU A N 1
ATOM 939 C CA . LEU A 1 110 ? -11.406 -1.425 23.109 1.00 87.06 110 LEU A CA 1
ATOM 940 C C . LEU A 1 110 ? -12.100 -0.870 24.353 1.00 87.06 110 LEU A C 1
ATOM 942 O O . LEU A 1 110 ? -12.076 -1.529 25.388 1.00 87.06 110 LEU A O 1
ATOM 946 N N . GLU A 1 111 ? -12.779 0.270 24.243 1.00 86.06 111 GLU A N 1
ATOM 947 C CA . GLU A 1 111 ? -13.562 0.835 25.350 1.00 86.06 111 GLU A CA 1
ATOM 948 C C . GLU A 1 111 ? -14.684 -0.102 25.790 1.00 86.06 111 GLU A C 1
ATOM 950 O O . GLU A 1 111 ? -14.866 -0.345 26.980 1.00 86.06 111 GLU A O 1
ATOM 955 N N . ARG A 1 112 ? -15.388 -0.724 24.837 1.00 86.94 112 ARG A N 1
ATOM 956 C CA . ARG A 1 112 ? -16.440 -1.711 25.142 1.00 86.94 112 ARG A CA 1
ATOM 957 C C . ARG A 1 112 ? -15.931 -2.938 25.893 1.00 86.94 112 ARG A C 1
ATOM 959 O O . ARG A 1 112 ? -16.731 -3.631 26.513 1.00 86.94 112 ARG A O 1
ATOM 966 N N . ARG A 1 113 ? -14.631 -3.239 25.825 1.00 85.44 113 ARG A N 1
ATOM 967 C CA . ARG A 1 113 ? -14.027 -4.344 26.583 1.00 85.44 113 ARG A CA 1
ATOM 968 C C . ARG A 1 113 ? -13.780 -3.994 28.051 1.00 85.44 113 ARG A C 1
ATOM 970 O O . ARG A 1 113 ? -13.454 -4.914 28.792 1.00 85.44 113 ARG A O 1
ATOM 977 N N . ASN A 1 114 ? -13.939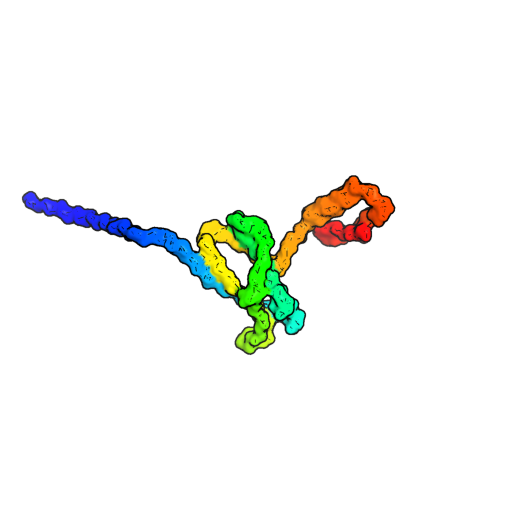 -2.724 28.440 1.00 80.31 114 ASN A N 1
ATOM 978 C CA . ASN A 1 114 ? -13.853 -2.212 29.810 1.00 80.31 114 ASN A CA 1
ATOM 979 C C . ASN A 1 114 ? -12.683 -2.816 30.604 1.00 80.31 114 ASN A C 1
ATOM 981 O O . ASN A 1 114 ? -12.872 -3.433 31.649 1.00 80.31 114 ASN A O 1
ATOM 985 N N . LEU A 1 115 ? -11.480 -2.716 30.035 1.00 84.44 115 LEU A N 1
ATOM 986 C CA . LEU A 1 115 ? -10.258 -3.225 30.649 1.00 84.44 115 LEU A CA 1
ATOM 987 C C . LEU A 1 115 ? -9.793 -2.233 31.719 1.00 84.44 115 LEU A C 1
ATOM 989 O O . LEU A 1 115 ? -9.573 -1.069 31.402 1.00 84.44 115 LEU A O 1
ATOM 993 N N . ASP A 1 116 ? -9.573 -2.703 32.947 1.00 80.75 116 ASP A N 1
ATOM 994 C CA . ASP A 1 116 ? -9.226 -1.852 34.103 1.00 80.75 116 ASP A CA 1
ATOM 995 C C . ASP A 1 116 ? -7.931 -1.036 33.925 1.00 80.75 116 ASP A C 1
ATOM 997 O O . ASP A 1 116 ? -7.691 -0.065 34.636 1.00 80.75 116 ASP A O 1
ATOM 1001 N N . TYR A 1 117 ? -7.085 -1.430 32.970 1.00 82.62 117 TYR A N 1
ATOM 1002 C CA . TYR A 1 117 ? -5.811 -0.784 32.651 1.00 82.62 117 TYR A CA 1
ATOM 1003 C C . TYR A 1 117 ? -5.857 0.107 31.400 1.00 82.62 117 TYR A C 1
ATOM 1005 O O . TYR A 1 117 ? -4.813 0.589 30.968 1.00 82.62 117 TYR A O 1
ATOM 1013 N N . LEU A 1 118 ? -7.025 0.289 30.778 1.00 80.56 118 LEU A N 1
ATOM 1014 C CA . LEU A 1 118 ? -7.183 1.095 29.570 1.00 80.56 118 LEU A CA 1
ATOM 1015 C C . LEU A 1 118 ? -7.961 2.375 29.892 1.00 80.56 118 LEU A C 1
ATOM 1017 O O . LEU A 1 118 ? -9.131 2.307 30.261 1.00 80.56 118 LEU A O 1
ATOM 1021 N N . GLN A 1 119 ? -7.344 3.540 29.692 1.00 77.75 119 GLN A N 1
ATOM 1022 C CA . GLN A 1 119 ? -8.022 4.833 29.800 1.00 77.75 119 GLN A CA 1
ATOM 1023 C C . GLN A 1 119 ? -7.865 5.608 28.495 1.00 77.75 119 GLN A C 1
ATOM 1025 O O . GLN A 1 119 ? -6.765 5.984 28.109 1.00 77.75 119 GLN A O 1
ATOM 1030 N N . ARG A 1 120 ? -8.982 5.848 27.801 1.00 78.56 120 ARG A N 1
ATOM 1031 C CA . ARG A 1 120 ? -8.995 6.668 26.587 1.00 78.56 120 ARG A CA 1
ATOM 1032 C C . ARG A 1 120 ? -9.160 8.132 26.979 1.00 78.56 120 ARG A C 1
ATOM 1034 O O . ARG A 1 120 ? -10.172 8.498 27.572 1.00 78.56 120 ARG A O 1
ATOM 1041 N N . GLU A 1 121 ? -8.216 8.977 26.576 1.00 79.69 121 GLU A N 1
ATOM 1042 C CA . GLU A 1 121 ? -8.308 10.427 26.765 1.00 79.69 121 GLU A CA 1
ATOM 1043 C C . GLU A 1 121 ? -8.204 11.164 25.422 1.00 79.69 121 GLU A C 1
ATOM 1045 O O . GLU A 1 121 ? -7.383 10.843 24.552 1.00 79.69 121 GLU A O 1
ATOM 1050 N N . GLN A 1 122 ? -9.067 12.165 25.230 1.00 78.88 122 GLN A N 1
ATOM 1051 C CA . GLN A 1 122 ? -9.010 13.045 24.068 1.00 78.88 122 GLN A CA 1
ATOM 1052 C C . GLN A 1 122 ? -8.025 14.185 24.337 1.00 78.88 122 GLN A C 1
ATOM 1054 O O . GLN A 1 122 ? -8.358 15.159 25.006 1.00 78.88 122 GLN A O 1
ATOM 1059 N N . LEU A 1 123 ? -6.832 14.088 23.749 1.00 80.12 123 LEU A N 1
ATOM 1060 C CA . LEU A 1 123 ? -5.767 15.076 23.939 1.00 80.12 123 LEU A CA 1
ATOM 1061 C C . LEU A 1 123 ? -5.991 16.369 23.144 1.00 80.12 123 LEU A C 1
ATOM 1063 O O . LEU A 1 123 ? -5.453 17.417 23.491 1.00 80.12 123 LEU A O 1
ATOM 1067 N N . GLY A 1 124 ? -6.761 16.311 22.054 1.00 77.62 124 GLY A N 1
ATOM 1068 C CA . GLY A 1 124 ? -7.069 17.499 21.264 1.00 77.62 124 GLY A CA 1
ATOM 1069 C C . GLY A 1 124 ? -7.742 17.214 19.926 1.00 77.62 124 GLY A C 1
ATOM 1070 O O . GLY A 1 124 ? -7.978 16.068 19.537 1.00 77.62 124 GLY A O 1
ATOM 1071 N N . LEU A 1 125 ? -8.045 18.292 19.205 1.00 78.94 125 LEU A N 1
ATOM 1072 C CA . LEU A 1 125 ? -8.623 18.256 17.864 1.00 78.94 125 LEU A CA 1
ATOM 1073 C C . LEU A 1 125 ? -7.569 18.717 16.855 1.00 78.94 125 LEU A C 1
ATOM 1075 O O . LEU A 1 125 ? -7.005 19.800 16.985 1.00 78.94 125 LEU A O 1
ATOM 1079 N N . SER A 1 126 ? -7.310 17.905 15.833 1.00 75.62 126 SER A N 1
ATOM 1080 C CA . SER A 1 126 ? -6.687 18.393 14.602 1.00 75.62 126 SER A CA 1
ATOM 1081 C C . SER A 1 126 ? -7.767 18.987 13.698 1.00 75.62 126 SER A C 1
ATOM 1083 O O . SER A 1 126 ? -8.950 18.705 13.882 1.00 75.62 126 SER A O 1
ATOM 1085 N N . VAL A 1 127 ? -7.363 19.767 12.693 1.00 70.44 127 VAL A N 1
ATOM 1086 C CA . VAL A 1 127 ? -8.277 20.514 11.810 1.00 70.44 127 VAL A CA 1
ATOM 1087 C C . VAL A 1 127 ? -9.414 19.638 11.258 1.00 70.44 127 VAL A C 1
ATOM 1089 O O . VAL A 1 127 ? -10.502 20.154 11.025 1.00 70.44 127 VAL A O 1
ATOM 1092 N N . HIS A 1 128 ? -9.190 18.333 11.034 1.00 65.38 128 HIS A N 1
ATOM 1093 C CA . HIS A 1 128 ? -10.186 17.414 10.456 1.00 65.38 128 HIS A CA 1
ATOM 1094 C C . HIS A 1 128 ? -10.382 16.092 11.238 1.00 65.38 128 HIS A C 1
ATOM 1096 O O . HIS A 1 128 ? -11.217 15.287 10.836 1.00 65.38 128 HIS A O 1
ATOM 1102 N N . CYS A 1 129 ? -9.642 15.840 12.330 1.00 63.22 129 CYS A N 1
ATOM 1103 C CA . CYS A 1 129 ? -9.676 14.561 13.067 1.00 63.22 129 CYS A CA 1
ATOM 1104 C C . CYS A 1 129 ? -9.392 14.728 14.572 1.00 63.22 129 CYS A C 1
ATOM 1106 O O . CYS A 1 129 ? -8.531 15.518 14.958 1.00 63.22 129 CYS A O 1
ATOM 1108 N N . THR A 1 130 ? -10.014 13.909 15.422 1.00 68.88 130 THR A N 1
ATOM 1109 C CA . THR A 1 130 ? -9.718 13.845 16.868 1.00 68.88 130 THR A CA 1
ATOM 1110 C C . THR A 1 130 ? -8.414 13.094 17.152 1.00 68.88 130 THR A C 1
ATOM 1112 O O . THR A 1 130 ? -8.201 12.007 16.605 1.00 68.88 130 THR A O 1
ATOM 1115 N N . LEU A 1 131 ? -7.561 13.650 18.017 1.00 65.62 131 LEU A N 1
ATOM 1116 C CA . LEU A 1 131 ? -6.319 13.037 18.490 1.00 65.62 131 LEU A CA 1
ATOM 1117 C C . LEU A 1 131 ? -6.579 12.357 19.839 1.00 65.62 131 LEU A C 1
ATOM 1119 O O . LEU A 1 131 ? -7.053 12.987 20.783 1.00 65.62 131 LEU A O 1
ATOM 1123 N N . VAL A 1 132 ? -6.310 11.055 19.901 1.00 66.94 132 VAL A N 1
ATOM 1124 C CA . VAL A 1 132 ? -6.671 10.191 21.032 1.00 66.94 132 VAL A CA 1
ATOM 1125 C C . VAL A 1 132 ? -5.416 9.484 21.531 1.00 66.94 132 VAL A C 1
ATOM 1127 O O . VAL A 1 132 ? -4.660 8.958 20.710 1.00 66.94 132 VAL A O 1
ATOM 1130 N N . ALA A 1 133 ? -5.210 9.461 22.847 1.00 59.16 133 ALA A N 1
ATOM 1131 C CA . ALA A 1 133 ? -4.232 8.597 23.504 1.00 59.16 133 ALA A CA 1
ATOM 1132 C C . ALA A 1 133 ? -4.934 7.411 24.183 1.00 59.16 133 ALA A C 1
ATOM 1134 O O . ALA A 1 133 ? -6.091 7.524 24.596 1.00 59.16 133 ALA A O 1
ATOM 1135 N N . LEU A 1 134 ? -4.228 6.278 24.223 1.00 55.91 134 LEU A N 1
ATOM 1136 C CA . LEU A 1 134 ? -4.594 5.046 24.926 1.00 55.91 134 LEU A CA 1
ATOM 1137 C C . LEU A 1 134 ? -3.664 4.840 26.118 1.00 55.91 134 LEU A C 1
ATOM 1139 O O . LEU A 1 134 ? -2.482 5.237 25.976 1.00 55.91 134 LEU A O 1
#

Radius of gyration: 26.6 Å; chains: 1; bounding box: 53×41×102 Å

Sequence (134 aa):
MTESRTEKWSRPASPWSERTAILRVIFNIVNFSKTKSLYRDGMSPVVKSTSRPKWQRLPAKNVYYYRCPDHRRNYVMSFAFCFDREDDVYQFAYCYPYTYTRLQHYLDSLERRNLDYLQREQLGLSVHCTLVAL

InterPro domains:
  IPR050821 Cytosolic carboxypeptidase [PTHR12756] (24-127)

Organism: NCBI:txid861788

pLDDT: mean 76.31, std 15.53, range [32.0, 92.06]

Secondary structure (DSSP, 8-state):
----------PPPP--------EEEEEEEEEE--SS-GGGTT---EEEESS--S-EEPPGGGEEEEE-TTTTT-EEEEEEEEES-SSPPEEEESS----HHHHHHHHHHHHTT--TT---EEEEE-SS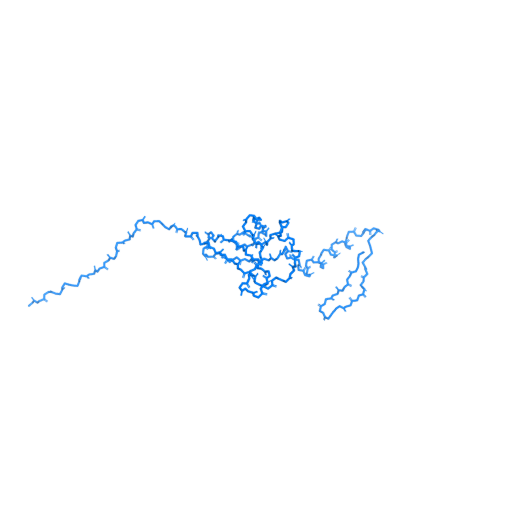SEEEE-

Foldseek 3Di:
DDDDDDDDDDDDDDPDPPPPDFDKDKDKDFAAQDPDDCLVVFQFKWKAKPVRRDTDGDGSVQWDWDQDVVSVRTIIIMGMDIDRHPPMDMDIDSDDDDDPVNVVVVVVVVVVVVDVPDDKDFPDDDPDDTDIDD

=== Feature glossary ===
A reading guide for the features in this record.

Start from the sequence.

  · This is the polypeptide sequence — one letter per residue, N-terminus first. Length ranges from a few dozen residues for small domains to over a thousand for large multi-domain proteins.

Fold it, and you get atomic coordinates and the backbone conformation that goes with them.

  · Structure coordinates are given as an mmCIF _atom_site loop: one row per atom with element, residue name, chain id, sequence number, and x/y/z position in Å. Only the four main-chain atoms per residue are included here; side chains are omitted to keep the record compact.

  · Backbone dihedral angles. Every residue except chain termini has a φ (preceding-C → N → Cα → C) and a ψ (N → Cα → C → next-N). They are reported in degrees following the IUPAC sign convention. Secondary structure is essentially a statement about which (φ, ψ) basin each residue occupies.

  · The SS8 string is DSSP's per-residue secondary-structure call. α-helix (H) means an i→i+4 H-bond ladder; β-strand (E) means the re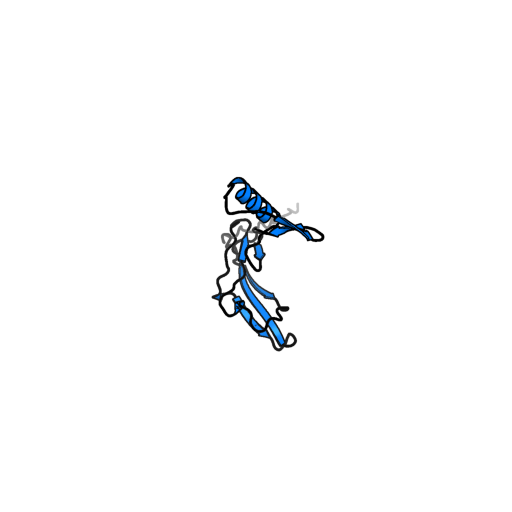sidue participates in a β-sheet; 3₁₀ (G) and π (I) are tighter and wider helices; T/S are turns/bends; '-' is loop.

  · SS3 is a coarse helix/strand/coil call (letters a/b/c) made by the P-SEA algorithm from inter-Cα distances and dihedrals. It is less detailed than DSSP but needs only Cα positions.

Summarize the fold with a handful of shape descriptors and a per-residue structural alphabet.

  · Radius of gyration (Rg) is the root-mean-square distance of Cα atoms from their centroid — a single number for overall size and compactness. A globular domain of N residues has Rg ≈ 2.2·N^0.38 Å; an extended or disordered chain has a much larger Rg. The Cα contact count is the number of residue pairs whose Cα atoms are within 8 Å and are more than four positions apart in sequence — a standard proxy for tertiary packing density. The bounding box is the smallest axis-aligned box enclosing all Cα atoms.

  · The Foldseek 3Di string encodes local tertiary geometry as a 20-letter alphabet — one character per residue — derived from the relative positions of nearby Cα atoms. Unlike the amino-acid sequence, 3Di is a direct function of the 3D structure, so two proteins with the same fold have similar 3Di strings even at low sequence identity.

  · Solvent-accessible surface area (SASA) is the area in Å² traced out by the centre of a 1.4 Å probe sphere (a water molecule) rolled over the protein's van der Waals surface (Shrake–Rupley / Lee–Richards construction). Buried residues have near-zero SASA; fully exposed residues can exceed 200 Å². The total SASA scales roughly with the number of surface residues.

Ask how reliable the model is.

  · pLDDT (predicted Local Distance Difference Test) is AlphaFold's per-residue confidence score, ranging from 0 to 100. Values above 90 indicate high confidence (typically well-packed cores); 70–90 is confident; 50–70 low confidence; below 50 usually means the region is disordered or the prediction is unreliable there. AlphaFold stores pLDDT in the mmCIF B-factor column.

  · B-factor (Debye–Waller factor) reflects atomic displacement in the crystal lattice. It is an experimental observable (units Å²), not a prediction; low values mean the atom is pinned down, high values mean it moves or is heterogeneous across the crystal.

  · Predicted Aligned Error (PAE) is an AlphaFold confidence matrix: entry (i, j) is the expected error in the position of residue j, in ångströms, when the prediction is superimposed on the true structure at residue i. Low PAE within a block of residues means that block is internally rigid and well-predicted; high PAE between two blocks means their relative placement is uncertain even if each block individually is confident.

Place it in context: what it resembles, what it is annotated as, and how it looks.

  · Nearest PDB neighbors are the top structural matches found by Foldseek when searching this structure against the entire Protein Data Bank. Each hit reports a TM-score (0 to 1; >0.5 almost always implies the same fold) and an E-value. These are *structural* homologs — they may share no detectable sequence similarity.

  · Functional annotations link the protein to curated databases. InterPro entries identify conserved domains and families by matching the sequence against member-database signatures (Pfam, PROSITE, CDD, …). Gene Ontology (GO) terms describe molecular function, biological process, and cellular component in a controlled vocabulary. CATH places the structure in a hierarchical fold classification (Class/Architecture/Topology/Homologous-superfamily). The organism is the source species.

  · Three diagnostic plots accompany the record. The Cα contact map visualizes the tertiary structure as a 2D adjacency matrix (8 Å cutoff, sequence-local contacts suppressed). The Ramachandran plot shows the distribution of backbone (φ, ψ) torsions, with points in the α and β basins reflecting secondary structure content. The PAE plot shows AlphaFold's inter-residue confidence as a color matrix.

  · Six rendered views show the 3D structure from the faces of a cube — i.e. along ±x, ±y, ±z. Rendering representation is drawn randomly per protein from cartoon (secondary-structure ribbons), sticks (backbone bonds), or molecular surface; coloring is either N→C rainbow (blue at the N-terminus through red at the C-terminus) or one color per chain.